Protein AF-A0A1T4Q964-F1 (afdb_monomer_lite)

Structure (mmCIF, N/CA/C/O backbone):
data_AF-A0A1T4Q964-F1
#
_entry.id   AF-A0A1T4Q964-F1
#
loop_
_atom_site.group_PDB
_atom_site.id
_atom_site.type_symbol
_atom_site.label_atom_id
_atom_site.label_alt_id
_atom_site.label_comp_id
_atom_site.label_asym_id
_atom_site.label_entity_id
_atom_site.label_seq_id
_atom_site.pdbx_PDB_ins_code
_atom_site.Cartn_x
_atom_site.Cartn_y
_atom_site.Cartn_z
_atom_site.occupancy
_atom_site.B_iso_or_equiv
_atom_site.auth_seq_id
_atom_site.auth_comp_id
_atom_site.auth_asym_id
_atom_site.auth_atom_id
_atom_site.pdbx_PDB_model_num
ATOM 1 N N . MET A 1 1 ? 6.626 -51.910 13.519 1.00 47.16 1 MET A N 1
ATOM 2 C CA . MET A 1 1 ? 7.604 -51.148 14.324 1.00 47.16 1 MET A CA 1
ATOM 3 C C . MET A 1 1 ? 8.225 -50.151 13.349 1.00 47.16 1 MET A C 1
ATOM 5 O O . 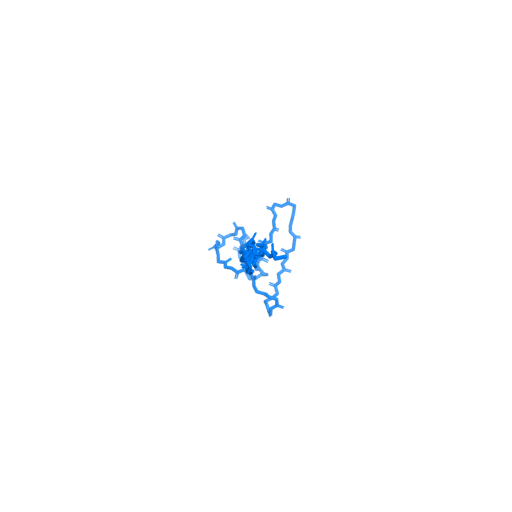MET A 1 1 ? 8.938 -50.597 12.468 1.00 47.16 1 MET A O 1
ATOM 9 N N . THR A 1 2 ? 7.496 -49.063 13.068 1.00 60.72 2 THR A N 1
ATOM 10 C CA . THR A 1 2 ? 7.713 -47.677 13.551 1.00 60.72 2 THR A CA 1
ATOM 11 C C . THR A 1 2 ? 8.998 -47.059 13.029 1.00 60.72 2 THR A C 1
ATOM 13 O O . THR A 1 2 ? 10.048 -47.395 13.546 1.00 60.72 2 THR A O 1
ATOM 16 N N . ASP A 1 3 ? 8.861 -46.087 12.128 1.00 42.03 3 ASP A N 1
ATOM 17 C CA . ASP A 1 3 ? 9.654 -44.859 12.184 1.00 42.03 3 ASP A CA 1
ATOM 18 C C . ASP A 1 3 ? 8.823 -43.702 11.615 1.00 42.03 3 ASP A C 1
ATOM 20 O O . ASP A 1 3 ? 8.692 -43.499 10.410 1.00 42.03 3 ASP A O 1
ATOM 24 N N . SER A 1 4 ? 8.184 -42.983 12.538 1.00 67.44 4 SER A N 1
ATOM 25 C CA . SER A 1 4 ? 7.519 -41.706 12.309 1.00 67.44 4 SER A CA 1
ATOM 26 C C . SER A 1 4 ? 8.543 -40.592 12.508 1.00 67.44 4 SER A C 1
ATOM 28 O O . SER A 1 4 ? 8.838 -40.228 13.643 1.00 67.44 4 SER A O 1
ATOM 30 N N . ILE A 1 5 ? 9.065 -40.026 11.422 1.00 63.47 5 ILE A N 1
ATOM 31 C CA . ILE A 1 5 ? 9.864 -38.791 11.417 1.00 63.47 5 ILE A CA 1
ATOM 32 C C . ILE A 1 5 ? 9.429 -38.076 10.124 1.00 63.47 5 ILE A C 1
ATOM 34 O O . ILE A 1 5 ? 9.558 -38.643 9.049 1.00 63.47 5 ILE A O 1
ATOM 38 N N . TYR A 1 6 ? 8.704 -36.954 10.140 1.00 56.19 6 TYR A N 1
ATOM 39 C CA . TYR A 1 6 ? 9.241 -35.630 10.436 1.00 56.19 6 TYR A CA 1
ATOM 40 C C . TYR A 1 6 ? 8.149 -34.638 10.895 1.00 56.19 6 TYR A C 1
ATOM 42 O O . TYR A 1 6 ? 7.195 -34.334 10.186 1.00 56.19 6 TYR A O 1
ATOM 50 N N . ASN A 1 7 ? 8.348 -34.132 12.113 1.00 51.38 7 ASN A N 1
ATOM 51 C CA . ASN A 1 7 ? 8.292 -32.727 12.540 1.00 51.38 7 ASN A CA 1
ATOM 52 C C . ASN A 1 7 ? 7.363 -31.751 11.771 1.00 51.38 7 ASN A C 1
ATOM 54 O O . ASN A 1 7 ? 7.681 -31.271 10.689 1.00 51.38 7 ASN A O 1
ATOM 58 N N . LYS A 1 8 ? 6.194 -31.457 12.355 1.00 50.38 8 LYS A N 1
ATOM 59 C CA . LYS A 1 8 ? 5.812 -30.197 13.038 1.00 50.38 8 LYS A CA 1
ATOM 60 C C . LYS A 1 8 ? 5.970 -28.902 12.224 1.00 50.38 8 LYS A C 1
ATOM 62 O O . LYS A 1 8 ? 7.065 -28.400 12.017 1.00 50.38 8 LYS A O 1
ATOM 67 N N . ASN A 1 9 ? 4.824 -28.257 12.002 1.00 52.47 9 ASN A N 1
ATOM 68 C CA . ASN A 1 9 ? 4.676 -26.800 12.033 1.00 52.47 9 ASN A CA 1
ATOM 69 C C . ASN A 1 9 ? 5.481 -25.995 11.006 1.00 52.47 9 ASN A C 1
ATOM 71 O O . ASN A 1 9 ? 6.036 -24.956 11.358 1.00 52.47 9 ASN A O 1
ATOM 75 N N . ASN A 1 10 ? 5.424 -26.360 9.725 1.00 48.59 10 ASN A N 1
ATOM 76 C CA . ASN A 1 10 ? 5.682 -25.378 8.673 1.00 48.59 10 ASN A CA 1
ATOM 77 C C . ASN A 1 10 ? 4.480 -24.415 8.583 1.00 48.59 10 ASN A C 1
ATOM 79 O O . ASN A 1 10 ? 3.728 -24.407 7.611 1.00 48.59 10 ASN A O 1
ATOM 83 N N . ARG A 1 11 ? 4.239 -23.637 9.650 1.00 59.44 11 ARG A N 1
ATOM 84 C CA . ARG A 1 11 ? 3.483 -22.395 9.525 1.00 59.44 11 ARG A CA 1
ATOM 85 C C . ARG A 1 11 ? 4.385 -21.518 8.682 1.00 59.44 11 ARG A C 1
ATOM 87 O O . ARG A 1 11 ? 5.302 -20.903 9.212 1.00 59.44 11 ARG A O 1
ATOM 94 N N . ILE A 1 12 ? 4.166 -21.553 7.369 1.00 61.06 12 ILE A N 1
ATOM 95 C CA . ILE A 1 12 ? 4.676 -20.544 6.453 1.00 61.06 12 ILE A CA 1
ATOM 96 C C . ILE A 1 12 ? 4.309 -19.232 7.135 1.00 61.06 12 ILE A C 1
ATOM 98 O O . ILE A 1 12 ? 3.123 -18.922 7.271 1.00 61.06 12 ILE A O 1
ATOM 102 N N . ASN A 1 13 ? 5.307 -18.551 7.698 1.00 52.34 13 ASN A N 1
ATOM 103 C CA . ASN A 1 13 ? 5.152 -17.197 8.188 1.00 52.34 13 ASN A CA 1
ATOM 104 C C . ASN A 1 13 ? 4.797 -16.418 6.928 1.00 52.34 13 ASN A C 1
ATOM 106 O O . ASN A 1 13 ? 5.678 -16.030 6.168 1.00 52.34 13 ASN A O 1
ATOM 110 N N . HIS A 1 14 ? 3.500 -16.312 6.640 1.00 61.91 14 HIS A N 1
ATOM 111 C CA . HIS A 1 14 ? 2.996 -15.377 5.661 1.00 61.91 14 HIS A CA 1
ATOM 112 C C . HIS A 1 14 ? 3.379 -14.025 6.230 1.00 61.91 14 HIS A C 1
ATOM 114 O O . HIS A 1 14 ? 2.700 -13.502 7.115 1.00 61.91 14 HIS A O 1
ATOM 120 N N . SER A 1 15 ? 4.539 -13.532 5.797 1.00 73.19 15 SER A N 1
ATOM 121 C CA . SER A 1 15 ? 4.964 -12.166 6.024 1.00 73.19 15 SER A CA 1
ATOM 122 C C . SER A 1 15 ? 3.756 -11.300 5.719 1.00 73.19 15 SER A C 1
ATOM 124 O O . SER A 1 15 ? 3.142 -11.459 4.657 1.00 73.19 15 SER A O 1
ATOM 126 N N . ALA A 1 16 ? 3.356 -10.469 6.681 1.00 79.06 16 ALA A N 1
ATOM 127 C CA . ALA A 1 16 ? 2.265 -9.546 6.444 1.00 79.06 16 ALA A CA 1
ATOM 128 C C . ALA A 1 16 ? 2.586 -8.757 5.161 1.00 79.06 16 ALA A C 1
ATOM 130 O O . ALA A 1 16 ? 3.756 -8.402 4.955 1.00 79.06 16 ALA A O 1
ATOM 131 N N . PRO A 1 17 ? 1.600 -8.542 4.274 1.00 85.69 17 PRO A N 1
ATOM 132 C CA . PRO A 1 17 ? 1.813 -7.679 3.124 1.00 85.69 17 PRO A CA 1
ATOM 133 C C . PRO A 1 17 ? 2.340 -6.316 3.596 1.00 85.69 17 PRO A C 1
ATOM 135 O O . PRO A 1 17 ? 2.084 -5.913 4.730 1.00 85.69 17 PRO A O 1
ATOM 138 N N . LYS A 1 18 ? 3.101 -5.622 2.750 1.00 91.75 18 LYS A N 1
ATOM 139 C CA . LYS A 1 18 ? 3.670 -4.305 3.061 1.00 91.75 18 LYS A CA 1
ATOM 140 C C . LYS A 1 18 ? 3.044 -3.221 2.193 1.00 91.75 18 LYS A C 1
ATOM 142 O O . LYS A 1 18 ? 2.665 -3.503 1.057 1.00 91.75 18 LYS A O 1
ATOM 147 N N . CYS A 1 19 ? 2.957 -2.012 2.733 1.00 91.44 19 CYS A N 1
ATOM 148 C CA . CYS A 1 19 ? 2.585 -0.813 1.999 1.00 91.44 19 CYS A CA 1
ATOM 149 C C . CYS A 1 19 ? 3.669 -0.462 0.971 1.00 91.44 19 CYS A C 1
ATOM 151 O O . CYS A 1 19 ? 4.851 -0.438 1.308 1.00 91.44 19 CYS A O 1
ATOM 153 N N . ILE A 1 20 ? 3.275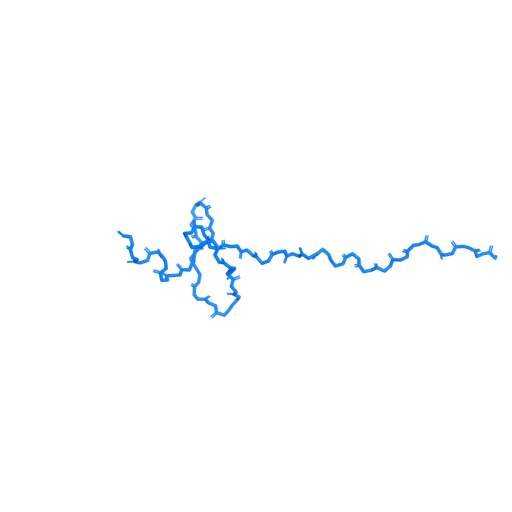 -0.166 -0.268 1.00 92.12 20 ILE A N 1
ATOM 154 C CA . ILE A 1 20 ? 4.203 0.189 -1.355 1.00 92.12 20 ILE A CA 1
ATOM 155 C C . ILE A 1 20 ? 4.884 1.553 -1.171 1.00 92.12 20 ILE A C 1
ATOM 157 O O . ILE A 1 20 ? 5.879 1.813 -1.839 1.00 92.12 20 ILE A O 1
ATOM 161 N N . TYR A 1 21 ? 4.360 2.416 -0.294 1.00 90.50 21 TYR A N 1
ATOM 162 C CA . TYR A 1 21 ? 4.873 3.775 -0.091 1.00 90.50 21 TYR A CA 1
ATOM 163 C C . TYR A 1 21 ? 5.766 3.895 1.149 1.00 90.50 21 TYR A C 1
ATOM 165 O O . TYR A 1 21 ? 6.880 4.397 1.046 1.00 90.50 21 TYR A O 1
ATOM 173 N N . CYS A 1 22 ? 5.306 3.423 2.312 1.00 90.25 22 CYS A N 1
ATOM 174 C CA . CYS A 1 22 ? 6.050 3.532 3.575 1.00 90.25 22 CYS A CA 1
ATOM 175 C C . CYS A 1 22 ? 6.805 2.250 3.972 1.00 90.25 22 CYS A C 1
ATOM 177 O O . CYS A 1 22 ? 7.501 2.241 4.982 1.00 90.25 22 CYS A O 1
ATOM 179 N N . GLU A 1 23 ? 6.656 1.157 3.212 1.00 90.25 23 GLU A N 1
ATOM 180 C CA . GLU A 1 23 ? 7.255 -0.167 3.468 1.00 90.25 23 GLU A CA 1
ATOM 181 C C . GLU A 1 23 ? 6.873 -0.832 4.809 1.00 90.25 23 GLU A C 1
ATOM 183 O O . GLU A 1 23 ? 7.376 -1.917 5.144 1.00 90.25 23 GLU A O 1
ATOM 188 N N . GLU A 1 24 ? 5.946 -0.234 5.560 1.00 90.50 24 GLU A N 1
ATOM 189 C CA . GLU A 1 24 ? 5.396 -0.800 6.788 1.00 90.50 24 GLU A CA 1
ATOM 190 C C . GLU A 1 24 ? 4.404 -1.932 6.495 1.00 90.50 24 GLU A C 1
ATOM 192 O O . GLU A 1 24 ? 3.854 -2.058 5.399 1.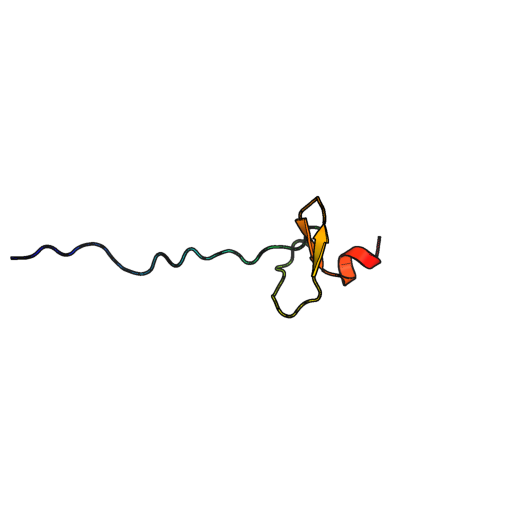00 90.50 24 GLU A O 1
ATOM 197 N N . SER A 1 25 ? 4.192 -2.810 7.477 1.00 89.50 25 SER A N 1
ATOM 198 C CA . SER A 1 25 ? 3.263 -3.935 7.322 1.00 89.50 25 SER A CA 1
ATOM 199 C C . SER A 1 25 ? 1.823 -3.434 7.311 1.00 89.50 25 SER A C 1
ATOM 201 O O . SER A 1 25 ? 1.417 -2.750 8.241 1.00 89.50 25 SER A O 1
ATOM 203 N N . VAL A 1 26 ? 1.041 -3.841 6.314 1.00 87.25 26 VAL A N 1
ATOM 204 C CA . VAL A 1 26 ? -0.398 -3.578 6.272 1.00 87.25 26 VAL A CA 1
ATOM 205 C C . VAL A 1 26 ? -1.147 -4.629 7.080 1.00 87.25 26 VAL A C 1
ATOM 207 O O . VAL A 1 26 ? -1.045 -5.840 6.837 1.00 87.25 26 VAL A O 1
ATOM 210 N N . THR A 1 27 ? -1.913 -4.168 8.063 1.00 82.38 27 THR A N 1
ATOM 211 C CA . THR A 1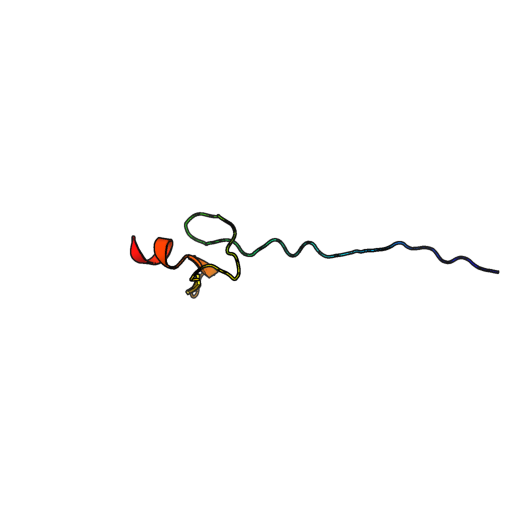 27 ? -2.719 -5.029 8.931 1.00 82.38 27 THR A CA 1
ATOM 212 C C . THR A 1 27 ? -4.195 -4.988 8.536 1.00 82.38 27 THR A C 1
ATOM 214 O O . THR A 1 27 ? -4.699 -4.009 8.000 1.00 82.38 27 THR A O 1
ATOM 217 N N . LYS A 1 28 ? -4.955 -6.053 8.835 1.00 71.69 28 LYS A N 1
ATOM 218 C CA . LYS A 1 28 ? -6.399 -6.136 8.511 1.00 71.69 28 LYS A CA 1
ATOM 219 C C . LYS A 1 28 ? -7.276 -5.066 9.189 1.00 71.69 28 LYS A C 1
ATOM 221 O O . LYS A 1 28 ? -8.475 -5.040 8.934 1.00 71.69 28 LYS A O 1
ATOM 226 N N . ARG A 1 29 ? -6.724 -4.281 10.119 1.00 75.12 29 ARG A N 1
ATOM 227 C CA . ARG A 1 29 ? -7.442 -3.225 10.849 1.00 75.12 29 ARG A CA 1
ATOM 228 C C . ARG A 1 29 ? -7.256 -1.843 10.222 1.00 75.12 29 ARG A C 1
ATOM 230 O O . ARG A 1 29 ? -7.956 -0.925 10.630 1.00 75.12 29 ARG A O 1
ATOM 237 N N . GLU A 1 30 ? -6.326 -1.706 9.285 1.00 79.62 30 GLU A N 1
ATOM 238 C CA . GLU A 1 30 ? -6.038 -0.455 8.591 1.00 79.62 30 GLU A CA 1
ATOM 239 C C . GLU A 1 30 ? -6.911 -0.321 7.345 1.00 79.62 30 GLU A C 1
ATOM 241 O O . GLU A 1 30 ? -7.257 -1.316 6.699 1.00 79.62 30 GLU A O 1
ATOM 246 N N . ASN A 1 31 ? -7.240 0.920 6.989 1.00 86.00 31 ASN A N 1
ATOM 247 C CA . ASN A 1 31 ? -7.804 1.207 5.681 1.00 86.00 31 ASN A CA 1
ATOM 248 C C . ASN A 1 31 ? -6.691 1.061 4.646 1.00 86.00 31 ASN A C 1
ATOM 250 O O . ASN A 1 31 ? -5.714 1.812 4.642 1.00 86.00 31 ASN A O 1
ATOM 254 N N . VAL A 1 32 ? -6.835 0.056 3.789 1.00 89.44 32 VAL A N 1
ATOM 255 C CA . VAL A 1 32 ? -5.862 -0.278 2.753 1.00 89.44 32 VAL A CA 1
ATOM 256 C C . VAL A 1 32 ? -6.490 -0.185 1.376 1.00 89.44 32 VAL A C 1
ATOM 258 O O . VAL A 1 32 ? -7.591 -0.682 1.140 1.00 89.44 32 VAL A O 1
ATOM 261 N N . ILE A 1 33 ? -5.755 0.428 0.458 1.00 88.50 33 ILE A N 1
ATOM 262 C CA . ILE A 1 33 ? -6.114 0.561 -0.947 1.00 88.50 33 ILE A CA 1
ATOM 263 C C . ILE A 1 33 ? -5.293 -0.456 -1.737 1.00 88.50 33 ILE A C 1
ATOM 265 O O . ILE A 1 33 ? -4.077 -0.566 -1.575 1.00 88.50 33 ILE A O 1
ATOM 269 N N . SER A 1 34 ? -5.963 -1.213 -2.603 1.00 89.31 34 SER A N 1
ATOM 270 C CA . SER A 1 34 ? -5.291 -2.046 -3.597 1.00 89.31 34 SER A CA 1
ATOM 271 C C . SER A 1 34 ? -5.104 -1.235 -4.871 1.00 89.31 34 SER A C 1
ATOM 273 O O . SER A 1 34 ? -6.079 -0.774 -5.457 1.00 89.31 34 SER A O 1
ATOM 275 N N . THR A 1 35 ? -3.858 -1.081 -5.301 1.00 85.44 35 THR A N 1
ATOM 276 C CA . THR A 1 35 ? -3.475 -0.420 -6.555 1.00 85.44 35 THR A CA 1
ATOM 277 C C . THR A 1 35 ? -2.941 -1.451 -7.549 1.00 85.44 35 THR A C 1
ATOM 279 O O . THR A 1 35 ? -2.671 -2.594 -7.171 1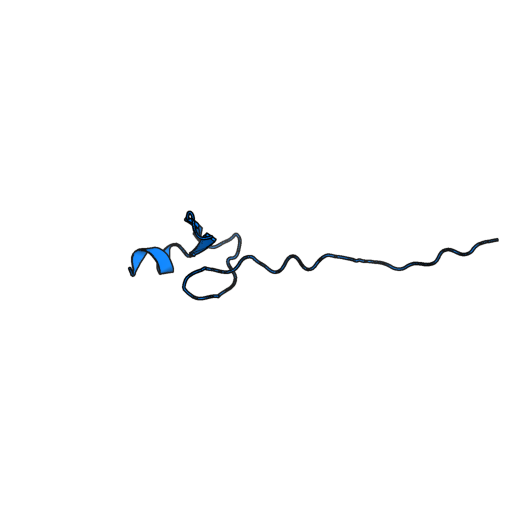.00 85.44 35 THR A O 1
ATOM 282 N N . ASP A 1 36 ? -2.714 -1.045 -8.800 1.00 88.19 36 ASP A N 1
ATOM 283 C CA . ASP A 1 36 ? -2.058 -1.895 -9.808 1.00 88.19 36 ASP A CA 1
ATOM 284 C C . ASP A 1 36 ? -0.619 -2.293 -9.414 1.00 88.19 36 ASP A C 1
ATOM 286 O O . ASP A 1 36 ? -0.084 -3.282 -9.913 1.00 88.19 36 ASP A O 1
ATOM 290 N N . PHE A 1 37 ? 0.005 -1.545 -8.496 1.00 84.69 37 PHE A N 1
ATOM 291 C CA . PHE A 1 37 ? 1.391 -1.737 -8.060 1.00 84.69 37 PHE A CA 1
ATOM 292 C C . PHE A 1 37 ? 1.521 -2.490 -6.729 1.00 84.69 37 PHE A C 1
ATOM 294 O O . PHE A 1 37 ? 2.618 -2.921 -6.375 1.00 84.69 37 PHE A O 1
ATOM 301 N N . GLY A 1 38 ? 0.424 -2.668 -5.989 1.00 90.06 38 GLY A N 1
ATOM 302 C CA . GLY A 1 38 ? 0.413 -3.350 -4.696 1.00 90.06 38 GLY A CA 1
ATOM 303 C C . GLY A 1 38 ? -0.551 -2.730 -3.688 1.00 90.06 38 GLY A C 1
ATOM 304 O O . GLY A 1 38 ? -1.463 -1.983 -4.044 1.00 90.06 38 GLY A O 1
ATOM 305 N N . LEU A 1 39 ? -0.356 -3.069 -2.413 1.00 90.62 39 LEU A N 1
ATOM 306 C CA . LEU A 1 39 ? -1.173 -2.572 -1.305 1.00 90.62 39 LEU A CA 1
ATOM 307 C C . LEU A 1 39 ? -0.576 -1.286 -0.738 1.00 90.62 39 LEU A C 1
ATOM 309 O O . LEU A 1 39 ? 0.635 -1.189 -0.573 1.00 90.62 39 LEU A O 1
ATOM 313 N N . ALA A 1 40 ? -1.426 -0.327 -0.403 1.00 91.62 40 ALA A N 1
ATOM 314 C CA . ALA A 1 40 ? -1.048 0.926 0.234 1.00 91.62 40 ALA A CA 1
ATOM 315 C C . ALA A 1 40 ? -1.954 1.202 1.433 1.00 91.62 40 ALA A C 1
ATOM 317 O O . ALA A 1 40 ? -3.135 0.854 1.400 1.00 91.62 40 ALA A O 1
ATOM 318 N N . HIS A 1 41 ? -1.433 1.855 2.471 1.00 91.94 41 HIS A N 1
ATOM 319 C CA . HIS A 1 41 ? -2.290 2.518 3.453 1.00 91.94 41 HIS A CA 1
ATOM 320 C C . HIS A 1 41 ? -3.051 3.656 2.769 1.00 91.94 41 HIS A C 1
ATOM 322 O O . HIS A 1 41 ? -2.491 4.351 1.921 1.00 91.94 41 HIS A O 1
ATOM 328 N N . GLU A 1 42 ? -4.316 3.851 3.136 1.00 88.12 42 GLU A N 1
ATOM 329 C CA . GLU A 1 42 ? -5.138 4.950 2.612 1.00 88.12 42 GLU A CA 1
ATOM 330 C C . GLU A 1 42 ? -4.478 6.315 2.865 1.00 88.12 42 GLU A C 1
ATOM 332 O O . GLU A 1 42 ? -4.433 7.150 1.965 1.00 88.12 42 GLU A O 1
ATOM 337 N N . GLU A 1 43 ? -3.882 6.509 4.044 1.00 86.88 43 GLU A N 1
ATOM 338 C CA . GLU A 1 43 ? -3.161 7.740 4.391 1.00 86.88 43 GLU A CA 1
ATOM 339 C C . GLU A 1 43 ? -1.938 7.986 3.494 1.00 86.88 43 GLU A C 1
ATOM 341 O O . GLU A 1 43 ? -1.754 9.098 3.011 1.00 86.88 43 GLU A O 1
ATOM 346 N N . CYS A 1 44 ? -1.162 6.946 3.165 1.00 86.94 44 CYS A N 1
ATOM 347 C CA . CYS A 1 44 ? -0.005 7.078 2.275 1.00 86.94 44 CYS A CA 1
ATOM 348 C C . CYS A 1 44 ? -0.389 7.396 0.823 1.00 86.94 44 CYS A C 1
ATOM 350 O O . CYS A 1 44 ? 0.440 7.900 0.072 1.00 86.94 44 CYS A O 1
ATOM 352 N N . PHE A 1 45 ? -1.614 7.066 0.407 1.00 83.50 45 PHE A N 1
ATOM 353 C CA . PHE A 1 45 ? -2.098 7.347 -0.944 1.00 83.50 45 PHE A CA 1
ATOM 354 C C . PHE A 1 45 ? -2.617 8.787 -1.097 1.00 83.50 45 PHE A C 1
ATOM 356 O O . PHE A 1 45 ? -2.503 9.356 -2.177 1.00 83.50 45 PHE A O 1
ATOM 363 N N . LEU A 1 46 ? -3.184 9.377 -0.038 1.00 77.69 46 LEU A N 1
ATOM 364 C CA . LEU A 1 46 ? -3.805 10.711 -0.070 1.00 77.69 46 LEU A CA 1
ATOM 365 C C . LEU A 1 46 ? -2.807 11.880 0.034 1.00 77.69 46 LEU A C 1
ATOM 367 O O . LEU A 1 46 ? -3.191 13.017 -0.232 1.00 77.69 46 LEU A O 1
ATOM 371 N N . GLU A 1 47 ? -1.556 11.623 0.428 1.00 60.09 47 GLU A N 1
ATOM 372 C CA . GLU A 1 47 ? -0.493 12.640 0.536 1.00 60.09 47 GLU A CA 1
ATOM 373 C C . GLU A 1 47 ? 0.313 12.857 -0.764 1.00 60.09 47 GLU A C 1
ATOM 375 O O . GLU A 1 47 ? 1.272 13.632 -0.769 1.00 60.09 47 GLU A O 1
ATOM 380 N N . ILE A 1 48 ? -0.071 12.193 -1.863 1.00 60.62 48 ILE A N 1
ATOM 381 C CA . ILE A 1 48 ? 0.524 12.346 -3.207 1.00 60.62 48 ILE A CA 1
ATOM 382 C C . ILE A 1 48 ? -0.267 13.378 -4.015 1.00 60.62 48 ILE A C 1
ATOM 384 O O . ILE A 1 48 ? 0.379 14.254 -4.636 1.00 60.62 48 ILE A O 1
#

Radius of gyration: 18.29 Å; chains: 1; bounding box: 18×64×24 Å

Sequence (48 aa):
MTDSIYNKNNRINHSAPKCIYCEESVTKRENV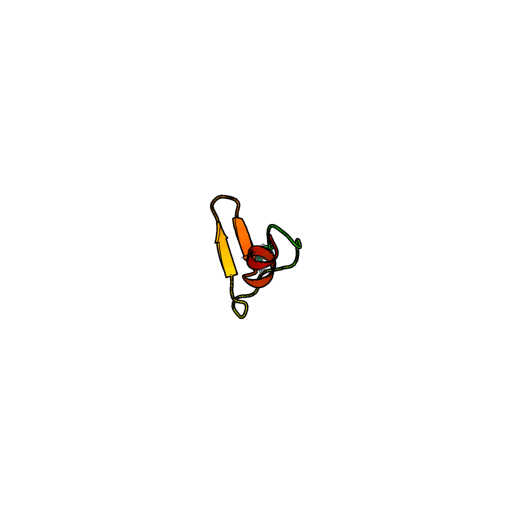ISTDFGLAHEECFLEI

pLDDT: mean 76.14, std 15.48, range [42.03, 92.12]

Foldseek 3Di:
DDDDDDDDDPPVPPQAFAAPQPRHGDDPVFCWDQDPVGIHGPVSVVVD

Secondary structure (DSSP, 8-state):
-------S---------B-TTT-PBPPTTS-EEEETTEEEEHHHHHT-

Organism: NCBI:txid142842